Protein AF-0000000085182928 (afdb_homodimer)

Structure (mmCIF, N/CA/C/O backbone):
data_AF-0000000085182928-model_v1
#
loop_
_entity.id
_entity.type
_entity.pdbx_description
1 polymer 'Uncharacterized protein'
#
loop_
_atom_site.group_PDB
_atom_site.id
_atom_site.type_symbol
_atom_site.label_atom_id
_atom_site.label_alt_id
_atom_site.label_comp_id
_atom_site.label_asym_id
_atom_site.label_entity_id
_atom_site.label_seq_id
_atom_site.pdbx_PDB_ins_code
_atom_site.Cartn_x
_atom_site.Cartn_y
_atom_site.Cartn_z
_atom_site.occupancy
_atom_site.B_iso_or_equiv
_atom_site.auth_seq_id
_atom_site.auth_comp_id
_atom_site.auth_asym_id
_atom_site.auth_atom_id
_atom_site.pdbx_PDB_model_num
ATOM 1 N N . MET A 1 1 ? 0.84 -16.422 -4.102 1 95.25 1 MET A N 1
ATOM 2 C CA . MET A 1 1 ? 2.281 -16.484 -4.332 1 95.25 1 MET A CA 1
ATOM 3 C C . MET A 1 1 ? 2.893 -15.078 -4.32 1 95.25 1 MET A C 1
ATOM 5 O O . MET A 1 1 ? 2.277 -14.125 -4.801 1 95.25 1 MET A O 1
ATOM 9 N N . PHE A 1 2 ? 4.203 -15.117 -3.814 1 97.62 2 PHE A N 1
ATOM 10 C CA . PHE A 1 2 ? 4.906 -13.844 -3.885 1 97.62 2 PHE A CA 1
ATOM 11 C C . PHE A 1 2 ? 6.41 -14.062 -4.023 1 97.62 2 PHE A C 1
ATOM 13 O O . PHE A 1 2 ? 6.914 -15.148 -3.727 1 97.62 2 PHE A O 1
ATOM 20 N N . THR A 1 3 ? 7.082 -13.055 -4.496 1 98.12 3 THR A N 1
ATOM 21 C CA . THR A 1 3 ? 8.531 -13.055 -4.668 1 98.12 3 THR A CA 1
ATOM 22 C C . THR A 1 3 ? 9.156 -11.852 -3.973 1 98.12 3 THR A C 1
ATOM 24 O O . THR A 1 3 ? 8.539 -10.797 -3.873 1 98.12 3 THR A O 1
ATOM 27 N N . ILE A 1 4 ? 10.305 -12.055 -3.395 1 98.38 4 ILE A N 1
ATOM 28 C CA . ILE A 1 4 ? 11.133 -11 -2.83 1 98.38 4 ILE A CA 1
ATOM 29 C C . ILE A 1 4 ? 12.469 -10.945 -3.568 1 98.38 4 ILE A C 1
ATOM 31 O O . ILE A 1 4 ? 13.172 -11.953 -3.676 1 98.38 4 ILE A O 1
ATOM 35 N N . GLU A 1 5 ? 12.766 -9.844 -4.164 1 98.12 5 GLU A N 1
ATOM 36 C CA . GLU A 1 5 ? 14.047 -9.617 -4.828 1 98.12 5 GLU A CA 1
ATOM 37 C C . GLU A 1 5 ? 14.742 -8.375 -4.281 1 98.12 5 GLU A C 1
ATOM 39 O O . GLU A 1 5 ? 14.102 -7.359 -4.023 1 98.12 5 GLU A O 1
ATOM 44 N N . HIS A 1 6 ? 15.961 -8.5 -3.977 1 94.06 6 HIS A N 1
ATOM 45 C CA . HIS A 1 6 ? 16.781 -7.367 -3.555 1 94.06 6 HIS A CA 1
ATOM 46 C C . HIS A 1 6 ? 17.625 -6.84 -4.707 1 94.06 6 HIS A C 1
ATOM 48 O O . HIS A 1 6 ? 18.391 -7.586 -5.312 1 94.06 6 HIS A O 1
ATOM 54 N N . ASP A 1 7 ? 17.234 -5.691 -5.137 1 87.12 7 ASP A N 1
ATOM 55 C CA . ASP A 1 7 ? 18.094 -5 -6.098 1 87.12 7 ASP A CA 1
ATOM 56 C C . ASP A 1 7 ? 19.016 -4.016 -5.395 1 87.12 7 ASP A C 1
ATOM 58 O O . ASP A 1 7 ? 18.969 -3.859 -4.172 1 87.12 7 ASP A O 1
ATOM 62 N N . PHE A 1 8 ? 19.984 -3.457 -6.133 1 90.81 8 PHE A N 1
ATOM 63 C CA . PHE A 1 8 ? 21 -2.582 -5.562 1 90.81 8 PHE A CA 1
ATOM 64 C C . PHE A 1 8 ? 20.359 -1.412 -4.828 1 90.81 8 PHE A C 1
ATOM 66 O O . PHE A 1 8 ? 20.891 -0.945 -3.816 1 90.81 8 PHE A O 1
ATOM 73 N N . ASP A 1 9 ? 19.203 -1.084 -5.254 1 94 9 ASP A N 1
ATOM 74 C CA . ASP A 1 9 ? 18.688 0.124 -4.613 1 94 9 ASP A CA 1
ATOM 75 C C . ASP A 1 9 ? 17.266 -0.091 -4.09 1 94 9 ASP A C 1
ATOM 77 O O . ASP A 1 9 ? 16.641 0.838 -3.572 1 94 9 ASP A O 1
ATOM 81 N N . ALA A 1 10 ? 16.844 -1.28 -4.258 1 96.31 10 ALA A N 1
ATOM 82 C CA . ALA A 1 10 ? 15.461 -1.472 -3.82 1 96.31 10 ALA A CA 1
ATOM 83 C C . ALA A 1 10 ? 15.195 -2.936 -3.482 1 96.31 10 ALA A C 1
ATOM 85 O O . ALA A 1 10 ? 15.852 -3.832 -4.016 1 96.31 10 ALA A O 1
ATOM 86 N N . THR A 1 11 ? 14.312 -3.227 -2.506 1 96.88 11 THR A N 1
ATOM 87 C CA . THR A 1 11 ? 13.656 -4.516 -2.34 1 96.88 11 THR A CA 1
ATOM 88 C C . THR A 1 11 ? 12.336 -4.555 -3.115 1 96.88 11 THR A C 1
ATOM 90 O O . THR A 1 11 ? 11.531 -3.627 -3.029 1 96.88 11 THR A O 1
ATOM 93 N N . VAL A 1 12 ? 12.211 -5.523 -3.949 1 98.31 12 VAL A N 1
ATOM 94 C CA . VAL A 1 12 ? 11.023 -5.648 -4.781 1 98.31 12 VAL A CA 1
ATOM 95 C C . VAL A 1 12 ? 10.195 -6.848 -4.328 1 98.31 12 VAL A C 1
ATOM 97 O O . VAL A 1 12 ? 10.703 -7.969 -4.25 1 98.31 12 VAL A O 1
ATOM 100 N N . ILE A 1 13 ? 8.977 -6.625 -3.969 1 98.5 13 ILE A N 1
ATOM 101 C CA . ILE A 1 13 ? 8.016 -7.668 -3.615 1 98.5 13 ILE A CA 1
ATOM 102 C C . ILE A 1 13 ? 6.914 -7.738 -4.668 1 98.5 13 ILE A C 1
ATOM 104 O O . ILE A 1 13 ? 6.309 -6.719 -5.012 1 98.5 13 ILE A O 1
ATOM 108 N N . THR A 1 14 ? 6.66 -8.883 -5.258 1 98.56 14 THR A N 1
ATOM 109 C CA . THR A 1 14 ? 5.551 -9.109 -6.18 1 98.56 14 THR A CA 1
ATOM 110 C C . THR A 1 14 ? 4.539 -10.078 -5.578 1 98.56 14 THR A C 1
ATOM 112 O O . THR A 1 14 ? 4.895 -11.188 -5.172 1 98.56 14 THR A O 1
ATOM 115 N N . LEU A 1 15 ? 3.338 -9.57 -5.43 1 97.94 15 LEU A N 1
ATOM 116 C CA . LEU A 1 15 ? 2.232 -10.367 -4.906 1 97.94 15 LEU A CA 1
ATOM 117 C C . LEU A 1 15 ? 1.327 -10.852 -6.039 1 97.94 15 LEU A C 1
ATOM 119 O O . LEU A 1 15 ? 0.788 -10.039 -6.793 1 97.94 15 LEU A O 1
ATOM 123 N N . VAL A 1 16 ? 1.13 -12.141 -6.18 1 96.38 16 VAL A N 1
ATOM 124 C CA . VAL A 1 16 ? 0.262 -12.742 -7.188 1 96.38 16 VAL A CA 1
ATOM 125 C C . VAL A 1 16 ? -0.999 -13.289 -6.527 1 96.38 16 VAL A C 1
ATOM 127 O O . VAL A 1 16 ? -0.918 -14.117 -5.617 1 96.38 16 VAL A O 1
ATOM 130 N N . ASP A 1 17 ? -2.137 -12.812 -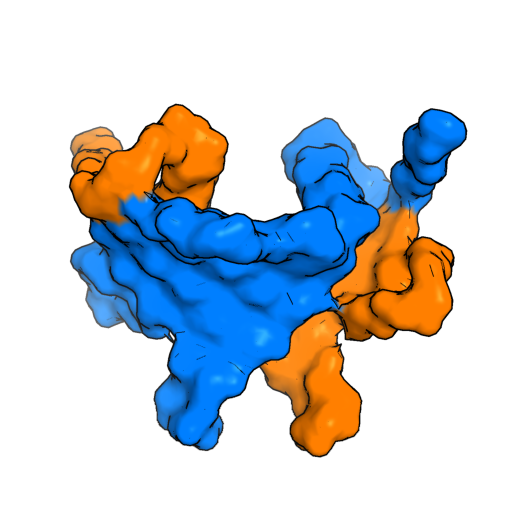6.941 1 94.12 17 ASP A N 1
ATOM 131 C CA . ASP A 1 17 ? -3.398 -13.312 -6.402 1 94.12 17 ASP A CA 1
ATOM 132 C C . ASP A 1 17 ? -3.766 -14.656 -7.02 1 94.12 17 ASP A C 1
ATOM 134 O O . ASP A 1 17 ? -3.957 -14.758 -8.234 1 94.12 17 ASP A O 1
ATOM 138 N N . GLU A 1 18 ? -3.695 -15.734 -6.34 1 85.31 18 GLU A N 1
ATOM 139 C CA . GLU A 1 18 ? -4.008 -17.062 -6.855 1 85.31 18 GLU A CA 1
ATOM 140 C C . GLU A 1 18 ? -5.32 -17.578 -6.281 1 85.31 18 GLU A C 1
ATOM 142 O O . GLU A 1 18 ? -5.707 -18.719 -6.543 1 85.31 18 GLU A O 1
ATOM 147 N N . GLY A 1 19 ? -5.91 -16.922 -5.477 1 69.44 19 GLY A N 1
ATOM 148 C CA . GLY A 1 19 ? -7.051 -17.469 -4.75 1 69.44 19 GLY A CA 1
ATOM 149 C C . GLY A 1 19 ? -8.328 -17.469 -5.566 1 69.44 19 GLY A C 1
ATOM 150 O O . GLY A 1 19 ? -8.344 -17.938 -6.711 1 69.44 19 GLY A O 1
ATOM 151 N N . SER A 1 20 ? -9.406 -16.812 -5.078 1 64 20 SER A N 1
ATOM 152 C CA . SER A 1 20 ? -10.828 -16.969 -5.332 1 64 20 SER A CA 1
ATOM 153 C C . SER A 1 20 ? -11.188 -16.562 -6.758 1 64 20 SER A C 1
ATOM 155 O O . SER A 1 20 ? -10.305 -16.25 -7.559 1 64 20 SER A O 1
ATOM 157 N N . THR A 1 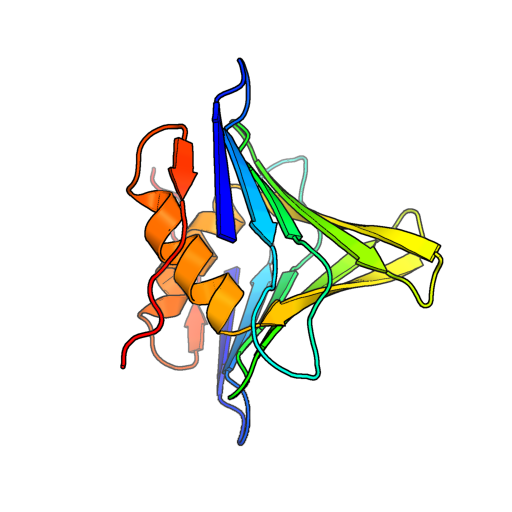21 ? -12.43 -16.703 -7.02 1 69.69 21 THR A N 1
ATOM 158 C CA . THR A 1 21 ? -13.07 -16.422 -8.297 1 69.69 21 THR A CA 1
ATOM 159 C C . THR A 1 21 ? -12.82 -14.992 -8.742 1 69.69 21 THR A C 1
ATOM 161 O O . THR A 1 21 ? -12.695 -14.719 -9.938 1 69.69 21 THR A O 1
ATOM 164 N N . HIS A 1 22 ? -12.68 -14.078 -7.797 1 81.94 22 HIS A N 1
ATOM 165 C CA . HIS A 1 22 ? -12.477 -12.672 -8.133 1 81.94 22 HIS A CA 1
ATOM 166 C C . HIS A 1 22 ? -11.055 -12.227 -7.801 1 81.94 22 HIS A C 1
ATOM 168 O O . HIS A 1 22 ? -10.852 -11.414 -6.891 1 81.94 22 HIS A O 1
ATOM 174 N N . LEU A 1 23 ? -10.203 -12.742 -8.711 1 88.19 23 LEU A N 1
ATOM 175 C CA . LEU A 1 23 ? -8.781 -12.477 -8.484 1 88.19 23 LEU A CA 1
ATOM 176 C C . LEU A 1 23 ? -8.461 -11.016 -8.758 1 88.19 23 LEU A C 1
ATOM 178 O O . LEU A 1 23 ? -8.977 -10.422 -9.711 1 88.19 23 LEU A O 1
ATOM 182 N N . GLU A 1 24 ? -7.695 -10.375 -7.836 1 91.44 24 GLU A N 1
ATOM 183 C CA . GLU A 1 24 ? -7.148 -9.047 -8.07 1 91.44 24 GLU A CA 1
ATOM 184 C C . GLU A 1 24 ? -5.879 -9.109 -8.914 1 91.44 24 GLU A C 1
ATOM 186 O O . GLU A 1 24 ? -5.191 -10.133 -8.93 1 91.44 24 GLU A O 1
ATOM 191 N N . GLU A 1 25 ? -5.598 -8.031 -9.672 1 95.94 25 GLU A N 1
ATOM 192 C CA . GLU A 1 25 ? -4.344 -7.949 -10.422 1 95.94 25 GLU A CA 1
ATOM 193 C C . GLU A 1 25 ? -3.139 -8 -9.492 1 95.94 25 GLU A C 1
ATOM 195 O O . GLU A 1 25 ? -3.244 -7.652 -8.312 1 95.94 25 GLU A O 1
ATOM 200 N N . ASP A 1 26 ? -1.985 -8.508 -10.055 1 97.31 26 ASP A N 1
ATOM 201 C CA . ASP A 1 26 ? -0.752 -8.578 -9.281 1 97.31 26 ASP A CA 1
ATOM 202 C C . ASP A 1 26 ? -0.329 -7.195 -8.797 1 97.31 26 ASP A C 1
ATOM 204 O O . ASP A 1 26 ? -0.57 -6.195 -9.477 1 97.31 26 ASP A O 1
ATOM 208 N N . VAL A 1 27 ? 0.256 -7.227 -7.629 1 98.5 27 VAL A N 1
ATOM 209 C CA . VAL A 1 27 ? 0.749 -5.98 -7.047 1 98.5 27 VAL A CA 1
ATOM 210 C C . VAL A 1 27 ? 2.264 -6.059 -6.871 1 98.5 27 VAL A C 1
ATOM 212 O O . VAL A 1 27 ? 2.791 -7.062 -6.387 1 98.5 27 VAL A O 1
ATOM 215 N N . THR A 1 28 ? 2.994 -5.051 -7.32 1 98.69 28 THR A N 1
ATOM 216 C CA . THR A 1 28 ? 4.434 -4.934 -7.098 1 98.69 28 THR A CA 1
ATOM 217 C C . THR A 1 28 ? 4.742 -3.773 -6.156 1 98.69 28 THR A C 1
ATOM 219 O O . THR A 1 28 ? 4.262 -2.656 -6.363 1 98.69 28 THR A O 1
ATOM 222 N N . ILE A 1 29 ? 5.453 -4.066 -5.145 1 98.69 29 ILE A N 1
ATOM 223 C CA . ILE A 1 29 ? 5.871 -3.082 -4.152 1 98.69 29 ILE A CA 1
ATOM 224 C C . ILE A 1 29 ? 7.387 -2.928 -4.184 1 98.69 29 ILE A C 1
ATOM 226 O O . ILE A 1 29 ? 8.117 -3.92 -4.141 1 98.69 29 ILE A O 1
ATOM 230 N N . GLN A 1 30 ? 7.895 -1.75 -4.316 1 98.19 30 GLN A N 1
ATOM 231 C CA . GLN A 1 30 ? 9.328 -1.476 -4.285 1 98.19 30 GLN A CA 1
ATOM 232 C C . GLN A 1 30 ? 9.688 -0.57 -3.113 1 98.19 30 GLN A C 1
ATOM 234 O O . GLN A 1 30 ? 9.141 0.525 -2.975 1 98.19 30 GLN A O 1
ATOM 239 N N . GLY A 1 31 ? 10.5 -1.041 -2.289 1 97.75 31 GLY A N 1
ATOM 240 C CA . GLY A 1 31 ? 11.039 -0.249 -1.195 1 97.75 31 GLY A CA 1
ATOM 241 C C . GLY A 1 31 ? 12.391 0.358 -1.51 1 97.75 31 GLY A C 1
ATOM 242 O O . GLY A 1 31 ? 13.391 -0.355 -1.594 1 97.75 31 GLY A O 1
ATOM 243 N N . PHE A 1 32 ? 12.414 1.642 -1.728 1 96.19 32 PHE A N 1
ATOM 244 C CA . PHE A 1 32 ? 13.656 2.379 -1.939 1 96.19 32 PHE A CA 1
ATOM 245 C C . PHE A 1 32 ? 14.141 3.004 -0.639 1 96.19 32 PHE A C 1
ATOM 247 O O . PHE A 1 32 ? 13.57 2.762 0.426 1 96.19 32 PHE A O 1
ATOM 254 N N . ALA A 1 33 ? 15.258 3.695 -0.746 1 93.88 33 ALA A N 1
ATOM 255 C CA . ALA A 1 33 ? 15.828 4.344 0.433 1 93.88 33 ALA A CA 1
ATOM 256 C C . ALA A 1 33 ? 14.883 5.41 0.982 1 93.88 33 ALA A C 1
ATOM 258 O O . ALA A 1 33 ? 14.766 5.574 2.199 1 93.88 33 ALA A O 1
ATOM 259 N N . GLU A 1 34 ? 14.141 6.102 0.039 1 92.38 34 GLU A N 1
ATOM 260 C CA . GLU A 1 34 ? 13.422 7.289 0.489 1 92.38 34 GLU A CA 1
ATOM 261 C C . GLU A 1 34 ? 11.914 7.129 0.305 1 92.38 34 GLU A C 1
ATOM 263 O O . GLU A 1 34 ? 11.133 7.969 0.762 1 92.38 34 GLU A O 1
ATOM 268 N N . CYS A 1 35 ? 11.539 6.105 -0.41 1 96 35 CYS A N 1
ATOM 269 C CA . CYS A 1 35 ? 10.109 5.957 -0.635 1 96 35 CYS A CA 1
ATOM 270 C C . CYS A 1 35 ? 9.75 4.504 -0.923 1 96 35 CYS A C 1
ATOM 272 O O . CYS A 1 35 ? 10.633 3.66 -1.083 1 96 35 CYS A O 1
ATOM 274 N N . VAL A 1 36 ? 8.484 4.266 -0.868 1 97.38 36 VAL A N 1
ATOM 275 C CA . VAL A 1 36 ? 7.883 3.014 -1.315 1 97.38 36 VAL A CA 1
ATOM 276 C C . VAL A 1 36 ? 6.941 3.283 -2.486 1 97.38 36 VAL A C 1
ATOM 278 O O . VAL A 1 36 ? 6.18 4.254 -2.471 1 97.38 36 VAL A O 1
ATOM 281 N N . THR A 1 37 ? 7 2.467 -3.512 1 98.56 37 THR A N 1
ATOM 282 C CA . THR A 1 37 ? 6.055 2.537 -4.625 1 98.56 37 THR A CA 1
ATOM 283 C C . THR A 1 37 ? 5.215 1.268 -4.699 1 98.56 37 THR A C 1
ATOM 285 O O . THR A 1 37 ? 5.699 0.174 -4.406 1 98.56 37 THR A O 1
ATOM 288 N N . ILE A 1 38 ? 3.967 1.401 -5 1 98.75 38 ILE A N 1
ATOM 289 C CA . ILE A 1 38 ? 3.027 0.307 -5.215 1 98.75 38 ILE A CA 1
ATOM 290 C C . ILE A 1 38 ? 2.412 0.421 -6.609 1 98.75 38 ILE A C 1
ATOM 292 O O . ILE A 1 38 ? 1.89 1.475 -6.98 1 98.75 38 ILE A O 1
ATOM 296 N N . GLU A 1 39 ? 2.512 -0.661 -7.375 1 98.81 39 GLU A N 1
ATOM 297 C CA . GLU A 1 39 ? 2.037 -0.645 -8.758 1 98.81 39 GLU A CA 1
ATOM 298 C C . GLU A 1 39 ? 1.078 -1.803 -9.023 1 98.81 39 GLU A C 1
ATOM 300 O O . GLU A 1 39 ? 1.269 -2.904 -8.508 1 98.81 39 GLU A O 1
ATOM 305 N N . GLN A 1 40 ? 0.083 -1.484 -9.719 1 98.75 40 GLN A N 1
ATOM 306 C CA . GLN A 1 40 ? -0.912 -2.467 -10.133 1 98.75 40 GLN A CA 1
ATOM 307 C C . GLN A 1 40 ? -1.52 -2.098 -11.484 1 98.75 40 GLN A C 1
ATOM 309 O O . GLN A 1 40 ? -1.853 -0.936 -11.727 1 98.75 40 GLN A O 1
ATOM 314 N N . TYR A 1 41 ? -1.588 -3.086 -12.375 1 98.5 41 TYR A N 1
ATOM 315 C CA . TYR A 1 41 ? -2.238 -2.879 -13.664 1 98.5 41 TYR A CA 1
ATOM 316 C C . TYR A 1 41 ? -3.736 -2.658 -13.492 1 98.5 41 TYR A C 1
ATOM 318 O O . TYR A 1 41 ? -4.387 -3.361 -12.719 1 98.5 41 TYR A O 1
ATOM 326 N N . ASP A 1 42 ? -4.242 -1.577 -14.148 1 97 42 ASP A N 1
ATOM 327 C CA . ASP A 1 42 ? -5.676 -1.312 -14.219 1 97 42 ASP A CA 1
ATOM 328 C C . ASP A 1 42 ? -6.246 -1.705 -15.578 1 97 42 ASP A C 1
ATOM 330 O O . ASP A 1 42 ? -6.043 -1 -16.562 1 97 42 ASP A O 1
ATOM 334 N N . PRO A 1 43 ? -6.996 -2.789 -15.555 1 94.25 43 PRO A N 1
ATOM 335 C CA . PRO A 1 43 ? -7.492 -3.25 -16.859 1 94.25 43 PRO A CA 1
ATOM 336 C C . PRO A 1 43 ? -8.531 -2.309 -17.453 1 94.25 43 PRO A C 1
ATOM 338 O O . PRO A 1 43 ? -8.742 -2.318 -18.672 1 94.25 43 PRO A O 1
ATOM 341 N N . ARG A 1 44 ? -9.242 -1.562 -16.656 1 93.06 44 ARG A N 1
ATOM 342 C CA . ARG A 1 44 ? -10.242 -0.626 -17.156 1 93.06 44 ARG A CA 1
ATOM 343 C C . ARG A 1 44 ? -9.586 0.56 -17.844 1 93.06 44 ARG A C 1
ATOM 345 O O . ARG A 1 44 ? -10.117 1.087 -18.828 1 93.06 44 ARG A O 1
ATOM 352 N N . LYS A 1 45 ? -8.43 0.951 -17.375 1 92.38 45 LYS A N 1
ATOM 353 C CA . LYS A 1 45 ? -7.711 2.088 -17.938 1 92.38 45 LYS A CA 1
ATOM 354 C C . LYS A 1 45 ? -6.566 1.62 -18.828 1 92.38 45 LYS A C 1
ATOM 356 O O . LYS A 1 45 ? -5.949 2.428 -19.531 1 92.38 45 LYS A O 1
ATOM 361 N N . ASP A 1 46 ? -6.289 0.36 -18.859 1 95.69 46 ASP A N 1
ATOM 362 C CA . ASP A 1 46 ? -5.188 -0.267 -19.594 1 95.69 46 ASP A CA 1
ATOM 363 C C . ASP A 1 46 ? -3.861 0.422 -19.281 1 95.69 46 ASP A C 1
ATOM 365 O O . ASP A 1 46 ? -3.121 0.798 -20.188 1 95.69 46 ASP A O 1
ATOM 369 N N . GLU A 1 47 ? -3.6 0.737 -18.016 1 96.5 47 GLU A N 1
ATOM 370 C CA . GLU A 1 47 ? -2.381 1.378 -17.531 1 96.5 47 GLU A CA 1
ATOM 371 C C . GLU A 1 47 ? -2.008 0.876 -16.141 1 96.5 47 GLU A C 1
ATOM 373 O O . GLU A 1 47 ? -2.824 0.254 -15.461 1 96.5 47 GLU A O 1
ATOM 378 N N . VAL A 1 48 ? -0.735 1.146 -15.852 1 97.69 48 VAL A N 1
ATOM 379 C CA . VAL A 1 48 ? -0.276 0.818 -14.508 1 97.69 48 VAL A CA 1
ATOM 380 C C . VAL A 1 48 ? -0.559 1.987 -13.57 1 97.69 48 VAL A C 1
ATOM 382 O O . VAL A 1 48 ? -0.19 3.127 -13.859 1 97.69 48 VAL A O 1
ATOM 385 N N . CYS A 1 49 ? -1.316 1.681 -12.516 1 97.81 49 CYS A N 1
ATOM 386 C CA . CYS A 1 49 ? -1.494 2.646 -11.438 1 97.81 49 CYS A CA 1
ATOM 387 C C . CYS A 1 49 ? -0.316 2.607 -10.477 1 97.81 49 CYS A C 1
ATOM 389 O O . CYS A 1 49 ? 0.116 1.53 -10.055 1 97.81 49 CYS A O 1
ATOM 391 N N . LYS A 1 50 ? 0.206 3.771 -10.211 1 98.31 50 LYS A N 1
ATOM 392 C CA . LYS A 1 50 ? 1.344 3.859 -9.297 1 98.31 50 LYS A CA 1
ATOM 393 C C . LYS A 1 50 ? 1.038 4.781 -8.125 1 98.31 50 LYS A C 1
ATOM 395 O O . LYS A 1 50 ? 0.546 5.898 -8.312 1 98.31 50 LYS A O 1
ATOM 400 N N . ILE A 1 51 ? 1.269 4.258 -6.938 1 98.44 51 ILE A N 1
ATOM 401 C CA . ILE A 1 51 ? 1.19 5.031 -5.703 1 98.44 51 ILE A CA 1
ATOM 402 C C . ILE A 1 51 ? 2.58 5.164 -5.086 1 98.44 51 ILE A C 1
ATOM 404 O O . ILE A 1 51 ? 3.359 4.207 -5.09 1 98.44 51 ILE A O 1
ATOM 408 N N . VAL A 1 52 ? 2.9 6.348 -4.613 1 98.06 52 VAL A N 1
ATOM 409 C CA . VAL A 1 52 ? 4.188 6.605 -3.975 1 98.06 52 VAL A CA 1
ATOM 410 C C . VAL A 1 52 ? 3.961 7.109 -2.551 1 98.06 52 VAL A C 1
ATOM 412 O O . VAL A 1 52 ? 3.199 8.055 -2.332 1 98.06 52 VAL A O 1
ATOM 415 N N . MET A 1 53 ? 4.625 6.469 -1.611 1 97.12 53 MET A N 1
ATOM 416 C CA . MET A 1 53 ? 4.582 6.906 -0.219 1 97.12 53 MET A CA 1
ATOM 417 C C . MET A 1 53 ? 5.973 7.301 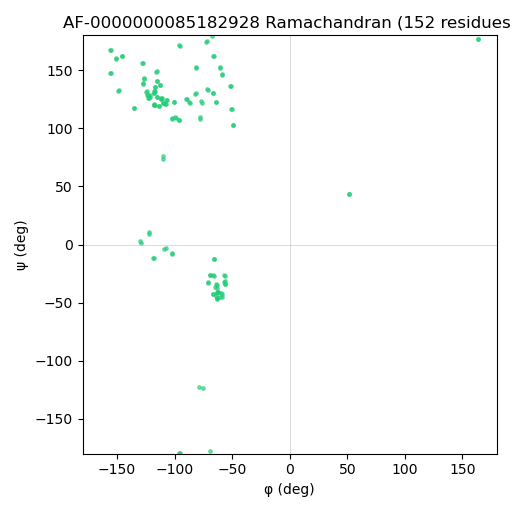0.269 1 97.12 53 MET A C 1
ATOM 419 O O . MET A 1 53 ? 6.941 6.562 0.059 1 97.12 53 MET A O 1
ATOM 423 N N . SER A 1 54 ? 6.082 8.43 0.901 1 95.62 54 SER A N 1
ATOM 424 C CA . SER A 1 54 ? 7.328 8.766 1.581 1 95.62 54 SER A CA 1
ATOM 425 C C . SER A 1 54 ? 7.578 7.844 2.768 1 95.62 54 SER A C 1
ATOM 427 O O . SER A 1 54 ? 6.664 7.168 3.242 1 95.62 54 SER A O 1
ATOM 429 N N . MET A 1 55 ? 8.844 7.797 3.242 1 93.44 55 MET A N 1
ATOM 430 C CA . MET A 1 55 ? 9.156 6.957 4.391 1 93.44 55 MET A CA 1
ATOM 431 C C . MET A 1 55 ? 8.461 7.465 5.648 1 93.44 55 MET A C 1
ATOM 433 O O . MET A 1 55 ? 8.18 6.691 6.562 1 93.44 55 MET A O 1
ATOM 437 N N . ALA A 1 56 ? 8.188 8.797 5.676 1 93.19 56 ALA A N 1
ATOM 438 C CA . ALA A 1 56 ? 7.383 9.336 6.773 1 93.19 56 ALA A CA 1
ATOM 439 C C . ALA A 1 56 ? 5.973 8.75 6.758 1 93.19 56 ALA A C 1
ATOM 441 O O . ALA A 1 56 ? 5.457 8.328 7.797 1 93.19 56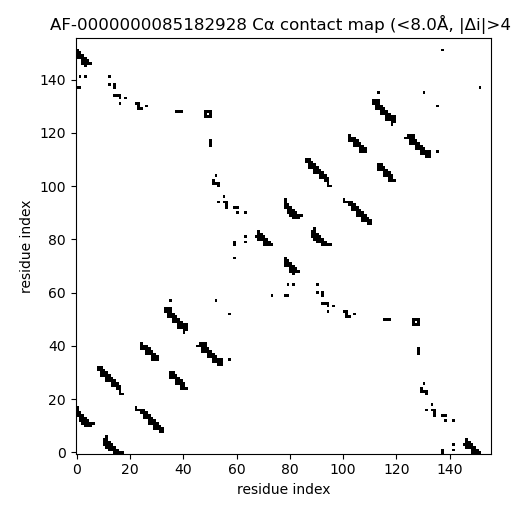 ALA A O 1
ATOM 442 N N . GLN A 1 57 ? 5.391 8.727 5.551 1 95.62 57 GLN A N 1
ATOM 443 C CA . GLN A 1 57 ? 4.059 8.148 5.402 1 95.62 57 GLN A CA 1
ATOM 444 C C . GLN A 1 57 ? 4.062 6.66 5.742 1 95.62 57 GLN A C 1
ATOM 446 O O . GLN A 1 57 ? 3.121 6.156 6.359 1 95.62 57 GLN A O 1
ATOM 451 N N . VAL A 1 58 ? 5.055 5.965 5.402 1 95.62 58 VAL A N 1
ATOM 452 C CA . VAL A 1 58 ? 5.176 4.543 5.707 1 95.62 58 VAL A CA 1
ATOM 453 C C . VAL A 1 58 ? 5.215 4.34 7.223 1 95.62 58 VAL A C 1
ATOM 455 O O . VAL A 1 58 ? 4.539 3.455 7.754 1 95.62 58 VAL A O 1
ATOM 458 N N . ARG A 1 59 ? 6 5.113 7.906 1 94.62 59 ARG A N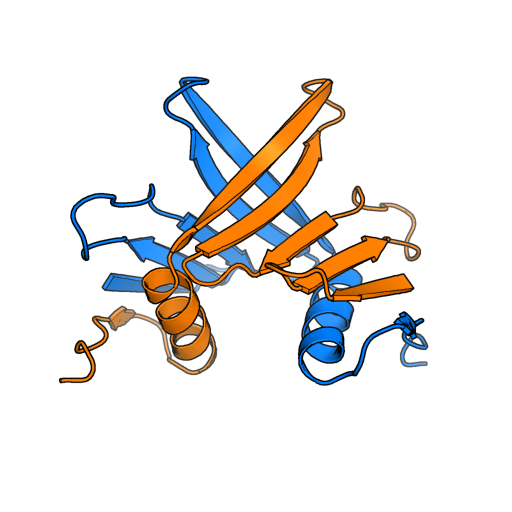 1
ATOM 459 C CA . ARG A 1 59 ? 6.086 5.023 9.359 1 94.62 59 ARG A CA 1
ATOM 460 C C . ARG A 1 59 ? 4.746 5.344 10.008 1 94.62 59 ARG A C 1
ATOM 462 O O . ARG A 1 59 ? 4.348 4.691 10.977 1 94.62 59 ARG A O 1
ATOM 469 N N . GLU A 1 60 ? 4.086 6.328 9.484 1 96.19 60 GLU A N 1
ATOM 470 C CA . GLU A 1 60 ? 2.768 6.695 10 1 96.19 60 GLU A CA 1
ATOM 471 C C . GLU A 1 60 ? 1.763 5.562 9.805 1 96.19 60 GLU A C 1
ATOM 473 O O . GLU A 1 60 ? 0.933 5.305 10.68 1 96.19 60 GLU A O 1
ATOM 478 N N . LEU A 1 61 ? 1.827 4.949 8.648 1 97.31 61 LEU A N 1
ATOM 479 C CA . LEU A 1 61 ? 0.965 3.799 8.398 1 97.31 61 LEU A CA 1
ATOM 480 C C . LEU A 1 61 ? 1.223 2.693 9.414 1 97.31 61 LEU A C 1
ATOM 482 O O . LEU A 1 61 ? 0.281 2.107 9.953 1 97.31 61 LEU A O 1
ATOM 486 N N . ALA A 1 62 ? 2.445 2.41 9.664 1 95.88 62 ALA A N 1
ATOM 487 C CA . ALA A 1 62 ? 2.805 1.379 10.633 1 95.88 62 ALA A CA 1
ATOM 488 C C . ALA A 1 62 ? 2.238 1.702 12.008 1 95.88 62 ALA A C 1
ATOM 490 O O . ALA A 1 62 ? 1.72 0.819 12.695 1 95.88 62 ALA A O 1
ATOM 491 N N . ALA A 1 63 ? 2.303 2.906 12.43 1 96.06 63 ALA A N 1
ATOM 492 C CA . ALA A 1 63 ? 1.769 3.328 13.719 1 96.06 63 ALA A CA 1
ATOM 493 C C . ALA A 1 63 ? 0.247 3.217 13.75 1 96.06 63 ALA A C 1
ATOM 495 O O . ALA A 1 63 ? -0.333 2.805 14.758 1 96.06 63 ALA A O 1
ATOM 496 N N . ALA A 1 64 ? -0.358 3.619 12.68 1 96.88 64 ALA A N 1
ATOM 497 C CA . ALA A 1 64 ? -1.813 3.674 12.57 1 96.88 64 ALA A CA 1
ATOM 498 C C . ALA A 1 64 ? -2.436 2.311 12.852 1 96.88 64 ALA A C 1
ATOM 500 O O . ALA A 1 64 ? -3.543 2.223 13.391 1 96.88 64 ALA A O 1
ATOM 501 N N . LEU A 1 65 ? -1.741 1.267 12.477 1 94.38 65 LEU A N 1
ATOM 502 C CA . LEU A 1 65 ? -2.277 -0.088 12.562 1 94.38 65 LEU A CA 1
ATOM 503 C C . LEU A 1 65 ? -2.488 -0.499 14.016 1 94.38 65 LEU A C 1
ATOM 505 O O . LEU A 1 65 ? -3.213 -1.456 14.297 1 94.38 65 LEU A O 1
ATOM 509 N N . ASN A 1 66 ? -1.98 0.21 14.945 1 93.88 66 ASN A N 1
ATOM 510 C CA . ASN A 1 66 ? -2.047 -0.172 16.359 1 93.88 66 ASN A CA 1
ATOM 511 C C . ASN A 1 66 ? -2.729 0.902 17.203 1 93.88 66 ASN A C 1
ATOM 513 O O . ASN A 1 66 ? -2.66 0.869 18.422 1 93.88 66 ASN A O 1
ATOM 517 N N . LEU A 1 67 ? -3.283 1.832 16.641 1 97 67 LEU A N 1
ATOM 518 C CA . LEU A 1 67 ? -3.885 2.957 17.359 1 97 67 LEU A CA 1
ATOM 519 C C . LEU A 1 67 ? -5.395 2.982 17.156 1 97 67 LEU A C 1
ATOM 521 O O . LEU A 1 67 ? -5.902 2.459 16.156 1 97 67 LEU A O 1
ATOM 525 N N . PRO A 1 68 ? -6.219 3.479 18.156 1 96.69 68 PRO A N 1
ATOM 526 C CA . PRO A 1 68 ? -7.656 3.666 17.953 1 96.69 68 PRO A CA 1
ATOM 527 C C . PRO A 1 68 ? -7.973 4.848 17.031 1 96.69 68 PRO A C 1
ATOM 529 O O . PRO A 1 68 ? -7.059 5.543 16.578 1 96.69 68 PRO A O 1
ATOM 532 N N . GLU A 1 69 ? -9.336 5.031 16.703 1 97.38 69 GLU A N 1
ATOM 533 C CA . GLU A 1 69 ? -9.789 6.156 15.883 1 97.38 69 GLU A CA 1
ATOM 534 C C . GLU A 1 69 ? -9.266 7.48 16.438 1 97.38 69 GLU A C 1
ATOM 536 O O . GLU A 1 69 ? -9.25 7.691 17.656 1 97.38 69 GLU A O 1
ATOM 541 N N . GLY A 1 70 ? -8.766 8.391 15.523 1 97.81 70 GLY A N 1
ATOM 542 C CA . GLY A 1 70 ? -8.258 9.68 15.953 1 97.81 70 GLY A CA 1
ATOM 543 C C . GLY A 1 70 ? -7.402 10.367 14.898 1 97.81 70 GLY A C 1
ATOM 544 O O . GLY A 1 70 ? -7.367 9.938 13.75 1 97.81 70 GLY A O 1
ATOM 545 N N . VAL A 1 71 ? -6.988 11.547 15.219 1 97.69 71 VAL A N 1
ATOM 546 C CA . VAL A 1 71 ? -6.043 12.336 14.445 1 97.69 71 VAL A CA 1
ATOM 547 C C . VAL A 1 71 ? -4.691 12.367 15.148 1 97.69 71 VAL A C 1
ATOM 549 O O . VAL A 1 71 ? -4.613 12.695 16.344 1 97.69 71 VAL A O 1
ATOM 552 N N . TYR A 1 72 ? -3.672 11.953 14.414 1 97.12 72 TYR A N 1
ATOM 553 C CA . TYR A 1 72 ? -2.357 11.766 15.016 1 97.12 72 TYR A CA 1
ATOM 554 C C . TYR A 1 72 ? -1.286 12.508 14.234 1 97.12 72 TYR A C 1
ATOM 556 O O . TYR A 1 72 ? -1.478 12.82 13.055 1 97.12 72 TYR A O 1
ATOM 564 N N . ARG A 1 73 ? -0.164 12.844 14.906 1 92.75 73 ARG A N 1
ATOM 565 C CA . ARG A 1 73 ? 1.062 13.367 14.312 1 92.75 73 ARG A CA 1
ATOM 566 C C . ARG A 1 73 ? 2.291 12.688 14.898 1 92.75 73 ARG A C 1
ATOM 568 O O . ARG A 1 73 ? 2.496 12.711 16.125 1 92.75 73 ARG A O 1
ATOM 575 N N . LEU A 1 74 ? 2.986 12.031 14.031 1 84.5 74 LEU A N 1
ATOM 576 C CA . LEU A 1 74 ? 4.211 11.43 14.547 1 84.5 74 LEU A CA 1
ATOM 577 C C . LEU A 1 74 ? 5.305 12.477 14.703 1 84.5 74 LEU A C 1
ATOM 579 O O . LEU A 1 74 ? 5.453 13.359 13.859 1 84.5 74 LEU A O 1
ATOM 583 N N . LYS A 1 75 ? 5.824 12.594 15.922 1 73.62 75 LYS A N 1
ATOM 584 C CA . LYS A 1 75 ? 6.953 13.492 16.156 1 73.62 75 LYS A CA 1
ATOM 585 C C . LYS A 1 75 ? 8.188 13.031 15.383 1 73.62 75 LYS A C 1
ATOM 587 O O . LYS A 1 75 ? 8.492 11.836 15.336 1 73.62 75 LYS A O 1
ATOM 592 N N . PRO A 1 76 ? 8.648 13.914 14.578 1 63.41 76 PRO A N 1
ATOM 593 C CA . PRO A 1 76 ? 9.891 13.539 13.906 1 63.41 76 PRO A CA 1
ATOM 594 C C . PRO A 1 76 ? 10.961 13.039 14.875 1 63.41 76 PRO A C 1
ATOM 596 O O . PRO A 1 76 ? 11.016 13.492 16.016 1 63.41 76 PRO A O 1
ATOM 599 N N . LYS A 1 77 ? 11.344 11.758 14.711 1 56.66 77 LYS A N 1
ATOM 600 C CA . LYS A 1 77 ? 12.477 11.422 15.562 1 56.66 77 LYS A CA 1
ATOM 601 C C . LYS A 1 77 ? 13.586 12.461 15.445 1 56.66 77 LYS A C 1
ATOM 603 O O . LYS A 1 77 ? 13.945 12.875 14.344 1 56.66 77 LYS A O 1
ATOM 608 N N . GLY A 1 78 ? 13.711 13.367 16.469 1 46.94 78 GLY A N 1
ATOM 609 C CA . GLY A 1 78 ? 14.93 14.156 16.562 1 46.94 78 GLY A CA 1
ATOM 610 C C . GLY A 1 78 ? 16.172 13.375 16.188 1 46.94 78 GLY A C 1
ATOM 611 O O . GLY A 1 78 ? 16.172 12.148 16.219 1 46.94 78 GLY A O 1
ATOM 612 N N . MET B 1 1 ? 1.196 13.734 9.352 1 95.38 1 MET B N 1
ATOM 613 C CA . MET B 1 1 ? -0.104 13.617 10 1 95.38 1 MET B CA 1
ATOM 614 C C . MET B 1 1 ? -0.934 12.508 9.359 1 95.38 1 MET B C 1
ATOM 616 O O . MET B 1 1 ? -0.886 12.32 8.141 1 95.38 1 MET B O 1
ATOM 620 N N . PHE B 1 2 ? -1.761 11.898 10.312 1 97.5 2 PHE B N 1
ATOM 621 C CA . PHE B 1 2 ? -2.678 10.906 9.758 1 97.5 2 PHE B CA 1
ATOM 622 C C . PHE B 1 2 ? -3.945 10.812 10.602 1 97.5 2 PHE B C 1
ATOM 624 O O . PHE B 1 2 ? -3.965 11.242 11.758 1 97.5 2 PHE B O 1
ATOM 631 N N . THR B 1 3 ? -4.973 10.281 10 1 98.19 3 THR B N 1
ATOM 632 C CA . THR B 1 3 ? -6.266 10.07 10.641 1 98.19 3 THR B CA 1
ATOM 633 C C . THR B 1 3 ? -6.711 8.625 10.492 1 98.19 3 THR B C 1
ATOM 635 O O . THR B 1 3 ? -6.387 7.965 9.508 1 98.19 3 THR B O 1
ATOM 638 N N . ILE B 1 4 ? -7.344 8.109 11.531 1 98.38 4 ILE B N 1
ATOM 639 C CA . ILE B 1 4 ? -7.992 6.805 11.516 1 98.38 4 ILE B CA 1
ATOM 640 C C . ILE B 1 4 ? -9.492 6.969 11.766 1 98.38 4 ILE B C 1
ATOM 642 O O . ILE B 1 4 ? -9.898 7.578 12.758 1 98.38 4 ILE B O 1
ATOM 646 N N . GLU B 1 5 ? -10.281 6.543 10.844 1 98.12 5 GLU B N 1
ATOM 647 C CA . GLU B 1 5 ? -11.734 6.555 10.984 1 98.12 5 GLU B CA 1
ATOM 648 C C . GLU B 1 5 ? -12.32 5.164 10.766 1 98.12 5 GLU B C 1
ATOM 650 O O . GLU B 1 5 ? -11.898 4.438 9.867 1 98.12 5 GLU B O 1
ATOM 655 N N . HIS B 1 6 ? -13.148 4.773 11.648 1 94.19 6 HIS B N 1
ATOM 656 C CA . HIS B 1 6 ? -13.867 3.512 11.508 1 94.19 6 HIS B CA 1
ATOM 657 C C . HIS B 1 6 ? -15.281 3.736 10.984 1 94.19 6 HIS B C 1
ATOM 659 O O . HIS B 1 6 ? -16.047 4.496 11.578 1 94.19 6 HIS B O 1
ATOM 665 N N . ASP B 1 7 ? -15.438 3.316 9.781 1 87.19 7 ASP B N 1
ATOM 666 C CA . ASP B 1 7 ? -16.797 3.287 9.258 1 87.19 7 ASP B CA 1
ATOM 667 C C . ASP B 1 7 ? -17.422 1.902 9.414 1 87.19 7 ASP B C 1
ATOM 669 O O . ASP B 1 7 ? -16.766 0.976 9.898 1 87.19 7 ASP B O 1
ATOM 673 N N . PHE B 1 8 ? -18.734 1.797 9.117 1 90.81 8 PHE B N 1
ATOM 674 C CA . PHE B 1 8 ? -19.469 0.555 9.328 1 90.81 8 PHE B CA 1
ATOM 675 C C . PHE B 1 8 ? -18.812 -0.593 8.562 1 90.81 8 PHE B C 1
ATOM 677 O O . PHE B 1 8 ? -18.828 -1.737 9.023 1 90.81 8 PHE B O 1
ATOM 684 N N . ASP B 1 9 ? -18.156 -0.24 7.547 1 94 9 ASP B N 1
ATOM 685 C CA . ASP B 1 9 ? -17.688 -1.381 6.766 1 94 9 ASP B CA 1
ATOM 686 C C . ASP B 1 9 ? -16.203 -1.27 6.48 1 94 9 ASP B C 1
ATOM 688 O O . ASP B 1 9 ? -15.617 -2.133 5.812 1 94 9 ASP B O 1
ATOM 692 N N . ALA B 1 10 ? -15.656 -0.24 6.98 1 96.38 10 ALA B N 1
ATOM 693 C CA . ALA B 1 10 ? -14.242 -0.091 6.645 1 96.38 10 ALA B CA 1
ATOM 694 C C . ALA B 1 10 ? -13.516 0.75 7.691 1 96.38 10 ALA B C 1
ATOM 696 O O . ALA B 1 10 ? -14.133 1.587 8.359 1 96.38 10 ALA B O 1
ATOM 697 N N . THR B 1 11 ? -12.227 0.49 7.965 1 96.88 11 THR B N 1
ATOM 698 C CA . THR B 1 11 ? -11.305 1.42 8.602 1 96.88 11 THR B CA 1
ATOM 699 C C . THR B 1 11 ? -10.594 2.279 7.555 1 96.88 11 THR B C 1
ATOM 701 O O . THR B 1 11 ? -10.094 1.762 6.555 1 96.88 11 THR B O 1
ATOM 704 N N . VAL B 1 12 ? -10.688 3.551 7.715 1 98.31 12 VAL B N 1
ATOM 705 C CA . VAL B 1 12 ? -10.086 4.477 6.762 1 98.31 12 VAL B CA 1
ATOM 706 C C . VAL B 1 12 ? -8.891 5.184 7.406 1 98.31 12 VAL B C 1
ATOM 708 O O . VAL B 1 12 ? -9.023 5.785 8.477 1 98.31 12 VAL B O 1
ATOM 711 N N . ILE B 1 13 ? -7.75 5.059 6.824 1 98.5 13 ILE B N 1
ATOM 712 C CA . ILE B 1 13 ? -6.535 5.754 7.242 1 98.5 13 ILE B CA 1
ATOM 713 C C . ILE B 1 13 ? -6.137 6.773 6.18 1 98.5 13 ILE B C 1
ATOM 715 O O . ILE B 1 13 ? -6.035 6.438 4.996 1 98.5 13 ILE B O 1
ATOM 719 N N . THR B 1 14 ? -5.969 8.023 6.527 1 98.56 14 THR B N 1
ATOM 720 C CA . THR B 1 14 ? -5.457 9.062 5.637 1 98.56 14 THR B CA 1
ATOM 721 C C . THR B 1 14 ? -4.09 9.555 6.105 1 98.56 14 THR B C 1
ATOM 723 O O . THR B 1 14 ? -3.932 9.961 7.258 1 98.56 14 THR B O 1
ATOM 726 N N . LEU B 1 15 ? -3.135 9.375 5.238 1 97.88 15 LEU B N 1
ATOM 727 C CA . LEU B 1 15 ? -1.771 9.82 5.5 1 97.88 15 LEU B CA 1
ATOM 728 C C . LEU B 1 15 ? -1.48 11.133 4.781 1 97.88 15 LEU B C 1
ATOM 730 O O . LEU B 1 15 ? -1.597 11.211 3.555 1 97.88 15 LEU B O 1
ATOM 734 N N . VAL B 1 16 ? -1.102 12.164 5.492 1 96.38 16 VAL B N 1
ATOM 735 C CA . VAL B 1 16 ? -0.753 13.469 4.934 1 96.38 16 VAL B CA 1
ATOM 736 C C . VAL B 1 16 ? 0.755 13.688 5.031 1 96.38 16 VAL B C 1
ATOM 738 O O . VAL B 1 16 ? 1.327 13.633 6.125 1 96.38 16 VAL B O 1
ATOM 741 N N . ASP B 1 17 ? 1.382 13.891 3.91 1 94.25 17 ASP B N 1
ATOM 742 C CA . ASP B 1 17 ? 2.818 14.148 3.908 1 94.25 17 ASP B CA 1
ATOM 743 C C . ASP B 1 17 ? 3.115 15.586 4.324 1 94.25 17 ASP B C 1
ATOM 745 O O . ASP B 1 17 ? 2.684 16.531 3.662 1 94.25 17 ASP B O 1
ATOM 749 N N . GLU B 1 18 ? 3.66 15.82 5.449 1 85.12 18 GLU B N 1
ATOM 750 C CA . GLU B 1 18 ? 3.969 17.156 5.934 1 85.12 18 GLU B CA 1
ATOM 751 C C . GLU B 1 18 ? 5.473 17.406 5.945 1 85.12 18 GLU B C 1
ATOM 753 O O . GLU B 1 18 ? 5.934 18.453 6.426 1 85.12 18 GLU B O 1
ATOM 758 N N . GLY B 1 19 ? 6.203 16.516 5.645 1 68.75 19 GLY B N 1
ATOM 759 C CA . GLY B 1 19 ? 7.641 16.609 5.828 1 68.75 19 GLY B CA 1
ATOM 760 C C . GLY B 1 19 ? 8.312 17.5 4.785 1 68.75 19 GLY B C 1
ATOM 761 O O . GLY B 1 19 ? 7.871 18.625 4.539 1 68.75 19 GLY B O 1
ATOM 762 N N . SER B 1 20 ? 9.305 16.922 4.051 1 63.53 20 SER B N 1
ATOM 763 C CA . SER B 1 20 ? 10.422 17.531 3.348 1 63.53 20 SER B CA 1
ATOM 764 C C . SER B 1 20 ? 9.945 18.328 2.137 1 63.53 20 SER B C 1
ATOM 766 O O . SER B 1 20 ? 8.734 18.5 1.937 1 63.53 20 SER B O 1
ATOM 768 N N . THR B 1 21 ? 10.906 18.844 1.474 1 68.38 21 THR B N 1
ATOM 769 C CA . THR B 1 21 ? 10.789 19.703 0.3 1 68.38 21 THR B CA 1
ATOM 770 C C . THR B 1 21 ? 10 19 -0.805 1 68.38 21 THR B C 1
ATOM 772 O O . THR B 1 21 ? 9.266 19.641 -1.553 1 68.38 21 THR B O 1
ATOM 775 N N . HIS B 1 22 ? 10.109 17.672 -0.879 1 81.81 22 HIS B N 1
ATOM 776 C CA . HIS B 1 22 ? 9.43 16.922 -1.932 1 81.81 22 HIS B CA 1
ATOM 777 C C . HIS B 1 22 ? 8.289 16.094 -1.362 1 81.81 22 HIS B C 1
ATOM 779 O O . HIS B 1 22 ? 8.375 14.859 -1.33 1 81.81 22 HIS B O 1
ATOM 785 N N . LEU B 1 23 ? 7.23 16.891 -1.084 1 88.44 23 LEU B N 1
ATOM 786 C CA . LEU B 1 23 ? 6.082 16.25 -0.453 1 88.44 23 LEU B CA 1
ATOM 787 C C . LEU B 1 23 ? 5.352 15.344 -1.44 1 88.44 23 LEU B C 1
ATOM 789 O O . LEU B 1 23 ? 5.199 15.695 -2.613 1 88.44 23 LEU B O 1
ATOM 793 N N . GLU B 1 24 ? 5.031 14.086 -1.004 1 91.75 24 GLU B N 1
ATOM 794 C CA . GLU B 1 24 ? 4.164 13.203 -1.773 1 91.75 24 GLU B CA 1
ATOM 795 C C . GLU B 1 24 ? 2.691 13.531 -1.535 1 91.75 24 GLU B C 1
ATOM 797 O O . GLU B 1 24 ? 2.336 14.094 -0.497 1 91.75 24 GLU B O 1
ATOM 802 N N . GLU B 1 25 ? 1.83 13.234 -2.551 1 96 25 GLU B N 1
ATOM 803 C CA . GLU B 1 25 ? 0.391 13.406 -2.375 1 96 25 GLU B CA 1
ATOM 804 C C . GLU B 1 25 ? -0.136 12.539 -1.239 1 96 25 GLU B C 1
ATOM 806 O O . GLU B 1 25 ? 0.465 11.508 -0.906 1 96 25 GLU B O 1
ATOM 811 N N . ASP B 1 26 ? -1.258 13.023 -0.608 1 97.19 26 ASP B N 1
ATOM 812 C CA . ASP B 1 26 ? -1.886 12.266 0.466 1 97.19 26 ASP B CA 1
ATOM 813 C C . ASP B 1 26 ? -2.312 10.883 -0.02 1 97.19 26 ASP B C 1
ATOM 815 O O . ASP B 1 26 ? -2.68 10.711 -1.185 1 97.19 26 ASP B O 1
ATOM 819 N N . VAL B 1 27 ? -2.215 9.961 0.911 1 98.5 27 VAL B N 1
ATOM 820 C CA . VAL B 1 27 ? -2.617 8.594 0.611 1 98.5 27 VAL B CA 1
ATOM 821 C C . VAL B 1 27 ? -3.775 8.18 1.518 1 98.5 27 VAL B C 1
ATOM 823 O O . VAL B 1 27 ? -3.744 8.43 2.725 1 98.5 27 VAL B O 1
ATOM 826 N N . THR B 1 28 ? -4.836 7.629 0.957 1 98.69 28 THR B N 1
ATOM 827 C CA . THR B 1 28 ? -5.945 7.066 1.717 1 98.69 28 THR B CA 1
ATOM 828 C C . THR B 1 28 ? -5.992 5.551 1.573 1 98.69 28 THR B C 1
ATOM 830 O O . THR B 1 28 ? -5.949 5.023 0.458 1 98.69 28 THR B O 1
ATOM 833 N N . ILE B 1 29 ? -6.008 4.902 2.666 1 98.69 29 ILE B N 1
ATOM 834 C CA . ILE B 1 29 ? -6.074 3.445 2.721 1 98.69 29 ILE B CA 1
ATOM 835 C C . ILE B 1 29 ? -7.387 3.014 3.371 1 98.69 29 ILE B C 1
ATOM 837 O O . ILE B 1 29 ? -7.746 3.506 4.441 1 98.69 29 ILE B O 1
ATOM 841 N N . GLN B 1 30 ? -8.133 2.174 2.756 1 98.19 30 GLN B N 1
ATOM 842 C CA . GLN B 1 30 ? -9.367 1.637 3.311 1 98.19 30 GLN B CA 1
ATOM 843 C C . GLN B 1 30 ? -9.281 0.125 3.494 1 98.19 30 GLN B C 1
ATOM 845 O O . GLN B 1 30 ? -8.992 -0.606 2.543 1 98.19 30 GLN B O 1
ATOM 850 N N . GLY B 1 31 ? -9.438 -0.29 4.656 1 97.81 31 GLY B N 1
ATOM 851 C CA . GLY B 1 31 ? -9.508 -1.71 4.965 1 97.81 31 GLY B CA 1
ATOM 852 C C . GLY B 1 31 ? -10.938 -2.227 5.062 1 97.81 31 GLY B C 1
ATOM 853 O O . GLY B 1 31 ? -11.656 -1.902 6.008 1 97.81 31 GLY B O 1
ATOM 854 N N . PHE B 1 32 ? -11.352 -2.982 4.086 1 96.25 32 PHE B N 1
ATOM 855 C CA . PHE B 1 32 ? -12.656 -3.631 4.09 1 96.25 32 PHE B CA 1
ATOM 856 C C . PHE B 1 32 ? -12.547 -5.066 4.594 1 96.25 32 PHE B C 1
ATOM 858 O O . PHE B 1 32 ? -11.477 -5.496 5.031 1 96.25 32 PHE B O 1
ATOM 865 N N . ALA B 1 33 ? -13.688 -5.727 4.617 1 93.81 33 ALA B N 1
ATOM 866 C CA . ALA B 1 33 ? -13.711 -7.113 5.078 1 93.81 33 ALA B CA 1
ATOM 867 C C . ALA B 1 33 ? -12.891 -8.008 4.156 1 93.81 33 ALA B C 1
ATOM 869 O O . ALA B 1 33 ? -12.211 -8.93 4.617 1 93.81 33 ALA B O 1
ATOM 870 N N . GLU B 1 34 ? -12.906 -7.664 2.814 1 92.5 34 GLU B N 1
ATOM 871 C CA . GLU B 1 34 ? -12.352 -8.633 1.868 1 92.5 34 GLU B CA 1
ATOM 872 C C . GLU B 1 34 ? -11.156 -8.055 1.122 1 92.5 34 GLU B C 1
ATOM 874 O O . GLU B 1 34 ? -10.469 -8.766 0.387 1 92.5 34 GLU B O 1
ATOM 879 N N . CYS B 1 35 ? -10.969 -6.773 1.264 1 96 35 CYS B N 1
ATOM 880 C CA . CYS B 1 35 ? -9.852 -6.188 0.523 1 96 35 CYS B CA 1
ATOM 881 C C . CYS B 1 35 ? -9.375 -4.902 1.187 1 96 35 CYS B C 1
ATOM 883 O O . CYS B 1 35 ? -10 -4.41 2.125 1 96 35 CYS B O 1
ATOM 885 N N . VAL B 1 36 ? -8.234 -4.48 0.738 1 97.38 36 VAL B N 1
ATOM 886 C CA . VAL B 1 36 ? -7.68 -3.168 1.057 1 97.38 36 VAL B CA 1
ATOM 887 C C . VAL B 1 36 ? -7.551 -2.336 -0.218 1 97.38 36 VAL B C 1
ATOM 889 O O . VAL B 1 36 ? -7.129 -2.846 -1.259 1 97.38 36 VAL B O 1
ATOM 892 N N . THR B 1 37 ? -7.941 -1.099 -0.162 1 98.5 37 THR B N 1
ATOM 893 C CA . THR B 1 37 ? -7.738 -0.171 -1.27 1 98.5 37 THR B CA 1
ATOM 894 C C . THR B 1 37 ? -6.789 0.953 -0.868 1 98.5 37 THR B C 1
ATOM 896 O O . THR B 1 37 ? -6.801 1.4 0.281 1 98.5 37 THR B O 1
ATOM 899 N N . ILE B 1 38 ? -5.934 1.345 -1.759 1 98.75 38 ILE B N 1
ATOM 900 C CA . ILE B 1 38 ? -5.012 2.463 -1.596 1 98.75 38 ILE B CA 1
ATOM 901 C C . ILE B 1 38 ? -5.227 3.479 -2.715 1 98.75 38 ILE B C 1
ATOM 903 O O . ILE B 1 38 ? -5.211 3.125 -3.896 1 98.75 38 ILE B O 1
ATOM 907 N N . GLU B 1 39 ? -5.457 4.73 -2.322 1 98.81 39 GLU B N 1
ATOM 908 C CA . GLU B 1 39 ? -5.762 5.773 -3.297 1 98.81 39 GLU B CA 1
ATOM 909 C C . GLU B 1 39 ? -4.84 6.977 -3.127 1 98.81 39 GLU B C 1
ATOM 911 O O . GLU B 1 39 ? -4.488 7.344 -2.002 1 98.81 39 GLU B O 1
ATOM 916 N N . GLN B 1 40 ? -4.438 7.461 -4.219 1 98.7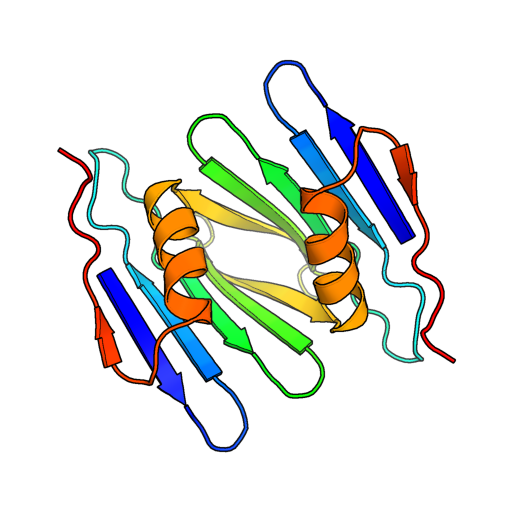5 40 GLN B N 1
ATOM 917 C CA . GLN B 1 40 ? -3.594 8.648 -4.266 1 98.75 40 GLN B CA 1
ATOM 918 C C . GLN B 1 40 ? -3.85 9.461 -5.535 1 98.75 40 GLN B C 1
ATOM 920 O O . GLN B 1 40 ? -3.957 8.898 -6.625 1 98.75 40 GLN B O 1
ATOM 925 N N . TYR B 1 41 ? -4.016 10.773 -5.352 1 98.5 41 TYR B N 1
ATOM 926 C CA . TYR B 1 41 ? -4.168 11.664 -6.5 1 98.5 41 TYR B CA 1
ATOM 927 C C . TYR B 1 41 ? -2.883 11.727 -7.316 1 98.5 41 TYR B C 1
ATOM 929 O O . TYR B 1 41 ? -1.79 11.836 -6.754 1 98.5 41 TYR B O 1
ATOM 937 N N . ASP B 1 42 ? -3.023 11.547 -8.656 1 97.06 42 ASP B N 1
ATOM 938 C CA . ASP B 1 42 ? -1.921 11.734 -9.594 1 97.06 42 ASP B CA 1
ATOM 939 C C . ASP B 1 42 ? -2.039 13.07 -10.32 1 97.06 42 ASP B C 1
ATOM 941 O O . ASP B 1 42 ? -2.869 13.219 -11.219 1 97.06 42 ASP B O 1
ATOM 945 N N . PRO B 1 43 ? -1.15 13.969 -9.953 1 94.25 43 PRO B N 1
ATOM 946 C CA . PRO B 1 43 ? -1.283 15.297 -10.562 1 94.25 43 PRO B CA 1
ATOM 947 C C . PRO B 1 43 ? -0.935 15.297 -12.055 1 94.25 43 PRO B C 1
ATOM 949 O O . PRO B 1 43 ? -1.355 16.188 -12.789 1 94.25 43 PRO B O 1
ATOM 952 N N . ARG B 1 44 ? -0.094 14.367 -12.508 1 93.06 44 ARG B N 1
ATOM 953 C CA . ARG B 1 44 ? 0.271 14.289 -13.922 1 93.06 44 ARG B CA 1
ATOM 954 C C . ARG B 1 44 ? -0.901 13.797 -14.766 1 93.06 44 ARG B C 1
ATOM 956 O O . ARG B 1 44 ? -1.08 14.242 -15.898 1 93.06 44 ARG B O 1
ATOM 963 N N . LYS B 1 45 ? -1.707 12.938 -14.195 1 92.5 45 LYS B N 1
ATOM 964 C CA . LYS B 1 45 ? -2.852 12.375 -14.906 1 92.5 45 LYS B CA 1
ATOM 965 C C . LYS B 1 45 ? -4.148 13.055 -14.484 1 92.5 45 LYS B C 1
ATOM 967 O O . LYS B 1 45 ? -5.195 12.844 -15.094 1 92.5 45 LYS B O 1
ATOM 972 N N . ASP B 1 46 ? -4.105 13.883 -13.484 1 95.62 46 ASP B N 1
ATOM 973 C CA . ASP B 1 46 ? -5.246 14.562 -12.883 1 95.62 46 ASP B CA 1
ATOM 974 C C . ASP B 1 46 ? -6.352 13.578 -12.523 1 95.62 46 ASP B C 1
ATOM 976 O O . ASP B 1 46 ? -7.512 13.773 -12.891 1 95.62 46 ASP B O 1
ATOM 980 N N . GLU B 1 47 ? -6.023 12.438 -11.953 1 96.5 47 GLU B N 1
ATOM 981 C CA . GLU B 1 47 ? -6.945 11.391 -11.523 1 96.5 47 GLU B CA 1
ATOM 982 C C . GLU B 1 47 ? -6.449 10.695 -10.258 1 96.5 47 GLU B C 1
ATOM 984 O O . GLU B 1 47 ? -5.285 10.844 -9.883 1 96.5 47 GLU B O 1
ATOM 989 N N . VAL B 1 48 ? -7.422 10.031 -9.656 1 97.69 48 VAL B N 1
ATOM 990 C CA . VAL B 1 48 ? -7.059 9.227 -8.492 1 97.69 48 VAL B CA 1
ATOM 991 C C . VAL B 1 48 ? -6.613 7.836 -8.938 1 97.69 48 VAL B C 1
ATOM 993 O O . VAL B 1 48 ? -7.324 7.16 -9.688 1 97.69 48 VAL B O 1
ATOM 996 N N . CYS B 1 49 ? -5.391 7.504 -8.562 1 97.81 49 CYS B N 1
ATOM 997 C CA . CYS B 1 49 ? -4.918 6.137 -8.742 1 97.81 49 CYS B CA 1
ATOM 998 C C . CYS B 1 49 ? -5.406 5.234 -7.613 1 97.81 49 CYS B C 1
ATOM 1000 O O . CYS B 1 49 ? -5.324 5.602 -6.441 1 97.81 49 CYS B O 1
ATOM 1002 N N . LYS B 1 50 ? -5.953 4.125 -8.016 1 98.38 50 LYS B N 1
ATOM 1003 C CA . LYS B 1 50 ? -6.461 3.186 -7.02 1 98.38 50 LYS B CA 1
ATOM 1004 C C . LYS B 1 50 ? -5.824 1.81 -7.188 1 98.38 50 LYS B C 1
ATOM 1006 O O . LYS B 1 50 ? -5.758 1.279 -8.297 1 98.38 50 LYS B O 1
ATOM 1011 N N . ILE B 1 51 ? -5.301 1.308 -6.082 1 98.44 51 ILE B N 1
ATOM 1012 C CA . ILE B 1 51 ? -4.785 -0.055 -6 1 98.44 51 ILE B CA 1
ATOM 1013 C C . ILE B 1 51 ? -5.66 -0.884 -5.066 1 98.44 51 ILE B C 1
ATOM 1015 O O . ILE B 1 51 ? -6.094 -0.397 -4.02 1 98.44 51 ILE B O 1
ATOM 1019 N N . VAL B 1 52 ? -5.949 -2.096 -5.465 1 98.06 52 VAL B N 1
ATOM 1020 C CA . VAL B 1 52 ? -6.758 -3.006 -4.66 1 98.06 52 VAL B CA 1
ATOM 1021 C C . VAL B 1 52 ? -5.969 -4.281 -4.367 1 98.06 52 VAL B C 1
ATOM 1023 O O . VAL B 1 52 ? -5.441 -4.914 -5.285 1 98.06 52 VAL B O 1
ATOM 1026 N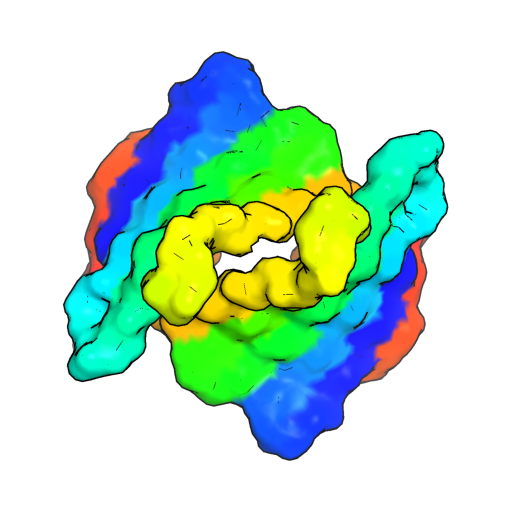 N . MET B 1 53 ? -5.891 -4.621 -3.104 1 97.12 53 MET B N 1
ATOM 1027 C CA . MET B 1 53 ? -5.258 -5.871 -2.695 1 97.12 53 MET B CA 1
ATOM 1028 C C . MET B 1 53 ? -6.262 -6.793 -2.01 1 97.12 53 MET B C 1
ATOM 1030 O O . MET B 1 53 ? -7.004 -6.363 -1.127 1 97.12 53 MET B O 1
ATOM 1034 N N . SER B 1 54 ? -6.297 -8.016 -2.404 1 95.69 54 SER B N 1
ATOM 1035 C CA . SER B 1 54 ? -7.07 -9.008 -1.66 1 95.69 54 SER B CA 1
ATOM 1036 C C . SER B 1 54 ? -6.477 -9.242 -0.276 1 95.69 54 SER B C 1
ATOM 1038 O O . SER B 1 54 ? -5.32 -8.898 -0.023 1 95.69 54 SER B O 1
ATOM 1040 N N . MET B 1 55 ? -7.27 -9.836 0.641 1 93.5 55 MET B N 1
ATOM 1041 C CA . MET B 1 55 ? -6.766 -10.125 1.98 1 93.5 55 MET B CA 1
ATOM 1042 C C . MET B 1 55 ? -5.668 -11.18 1.937 1 93.5 55 MET B C 1
ATOM 1044 O O . MET B 1 55 ? -4.793 -11.211 2.803 1 93.5 55 MET B O 1
ATOM 1048 N N . ALA B 1 56 ? -5.723 -12.047 0.878 1 93.25 56 ALA B N 1
ATOM 1049 C CA . ALA B 1 56 ? -4.625 -12.992 0.678 1 93.25 56 ALA B CA 1
ATOM 1050 C C . ALA B 1 56 ? -3.324 -12.258 0.362 1 93.25 56 ALA B C 1
ATOM 1052 O O . ALA B 1 56 ? -2.277 -12.562 0.935 1 93.25 56 ALA B O 1
ATOM 1053 N N . GLN B 1 57 ? -3.449 -11.266 -0.532 1 95.75 57 GLN B N 1
ATOM 1054 C CA . GLN B 1 57 ? -2.281 -10.469 -0.883 1 95.75 57 GLN B CA 1
ATOM 1055 C C . GLN B 1 57 ? -1.776 -9.672 0.32 1 95.75 57 GLN B C 1
ATOM 1057 O O . GLN B 1 57 ? -0.567 -9.539 0.516 1 95.75 57 GLN B O 1
ATOM 1062 N N . VAL B 1 58 ? -2.621 -9.195 1.119 1 95.69 58 VAL B N 1
ATOM 1063 C CA . VAL B 1 58 ? -2.246 -8.461 2.32 1 95.69 58 VAL B CA 1
ATOM 1064 C C . VAL B 1 58 ? -1.471 -9.367 3.268 1 95.69 58 VAL B C 1
ATOM 1066 O O . VAL B 1 58 ? -0.439 -8.977 3.816 1 95.69 58 VAL B O 1
ATOM 1069 N N . ARG B 1 59 ? -1.949 -10.555 3.479 1 94.69 59 ARG B N 1
ATOM 1070 C CA . ARG B 1 59 ? -1.27 -11.516 4.344 1 94.69 59 ARG B CA 1
ATOM 1071 C C . ARG B 1 59 ? 0.103 -11.875 3.785 1 94.69 59 ARG B C 1
ATOM 1073 O O . ARG B 1 59 ? 1.071 -12 4.535 1 94.69 59 ARG B O 1
ATOM 1080 N N . GLU B 1 60 ? 0.174 -12.047 2.494 1 96.19 60 GLU B N 1
ATOM 1081 C CA . GLU B 1 60 ? 1.446 -12.352 1.847 1 96.19 60 GLU B CA 1
ATOM 1082 C C . GLU B 1 60 ? 2.441 -11.203 2.023 1 96.19 60 GLU B C 1
ATOM 1084 O O . GLU B 1 60 ? 3.633 -11.438 2.242 1 96.19 60 GLU B O 1
ATOM 1089 N N . LEU B 1 61 ? 1.939 -9.992 1.896 1 97.31 61 LEU B N 1
ATOM 1090 C CA . LEU B 1 61 ? 2.793 -8.828 2.127 1 97.31 61 LEU B CA 1
ATOM 1091 C C . LEU B 1 61 ? 3.34 -8.828 3.551 1 97.31 61 LEU B C 1
ATOM 1093 O O . LEU B 1 61 ? 4.531 -8.586 3.762 1 97.31 61 LEU B O 1
ATOM 1097 N N . ALA B 1 62 ? 2.512 -9.094 4.484 1 95.88 62 ALA B N 1
ATOM 1098 C CA . ALA B 1 62 ? 2.936 -9.133 5.883 1 95.88 62 ALA B CA 1
ATOM 1099 C C . ALA B 1 62 ? 4.027 -10.172 6.098 1 95.88 62 ALA B C 1
ATOM 1101 O O . ALA B 1 62 ? 5.008 -9.922 6.805 1 95.88 62 ALA B O 1
ATOM 1102 N N . ALA B 1 63 ? 3.916 -11.305 5.512 1 96.06 63 ALA B N 1
ATOM 1103 C CA . ALA B 1 63 ? 4.914 -12.359 5.625 1 96.06 63 ALA B CA 1
ATOM 1104 C C . ALA B 1 63 ? 6.223 -11.953 4.953 1 96.06 63 ALA B C 1
ATOM 1106 O O . ALA B 1 63 ? 7.309 -12.227 5.473 1 96.06 63 ALA B O 1
ATOM 1107 N N . ALA B 1 64 ? 6.098 -11.367 3.816 1 96.88 64 ALA B N 1
ATOM 1108 C CA . ALA B 1 64 ? 7.246 -11 2.99 1 96.88 64 ALA B CA 1
ATOM 1109 C C . ALA B 1 64 ? 8.219 -10.109 3.766 1 96.88 64 ALA B C 1
ATOM 1111 O O . ALA B 1 64 ? 9.43 -10.172 3.555 1 96.88 64 ALA B O 1
ATOM 1112 N N . LEU B 1 65 ? 7.68 -9.281 4.629 1 94.31 65 LEU B N 1
ATOM 1113 C CA . LEU B 1 65 ? 8.477 -8.281 5.336 1 94.31 65 LEU B CA 1
ATOM 1114 C C . LEU B 1 65 ? 9.477 -8.945 6.273 1 94.31 65 LEU B C 1
ATOM 1116 O O . LEU B 1 65 ? 10.438 -8.312 6.711 1 94.31 65 LEU B O 1
ATOM 1120 N N . ASN B 1 66 ? 9.367 -10.188 6.523 1 93.81 66 ASN B N 1
ATOM 1121 C CA . ASN B 1 66 ? 10.227 -10.875 7.488 1 93.81 66 ASN B CA 1
ATOM 1122 C C . ASN B 1 66 ? 10.977 -12.031 6.844 1 93.81 66 ASN B C 1
ATOM 1124 O O . ASN B 1 66 ? 11.547 -12.875 7.543 1 93.81 66 ASN B O 1
ATOM 1128 N N . LEU B 1 67 ? 10.969 -12.156 5.629 1 97 67 LEU B N 1
ATOM 1129 C CA . LEU B 1 67 ? 11.57 -13.281 4.922 1 97 67 LEU B CA 1
ATOM 1130 C C . LEU B 1 67 ? 12.719 -12.812 4.039 1 97 67 LEU B C 1
ATOM 1132 O O . LEU B 1 67 ? 12.758 -11.648 3.623 1 97 67 LEU B O 1
ATOM 1136 N N . PRO B 1 68 ? 13.797 -13.648 3.805 1 96.69 68 PRO B N 1
ATOM 1137 C CA . PRO B 1 68 ? 14.852 -13.312 2.842 1 96.69 68 PRO B CA 1
ATOM 1138 C C . PRO B 1 68 ? 14.383 -13.43 1.394 1 96.69 68 PRO B C 1
ATOM 1140 O O . PRO B 1 68 ? 13.234 -13.805 1.141 1 96.69 68 PRO B O 1
ATOM 1143 N N . GLU B 1 69 ? 15.297 -13.008 0.415 1 97.31 69 GLU B N 1
ATOM 1144 C CA . GLU B 1 69 ? 15.008 -13.133 -1.012 1 97.31 69 GLU B CA 1
ATOM 1145 C C . GLU B 1 69 ? 14.555 -14.547 -1.363 1 97.31 69 GLU B C 1
ATOM 1147 O O . GLU B 1 69 ? 15.109 -15.523 -0.864 1 97.31 69 GLU B O 1
ATOM 1152 N N . GLY B 1 70 ? 13.477 -14.656 -2.207 1 97.81 70 GLY B N 1
ATOM 1153 C CA . GLY B 1 70 ? 12.977 -15.969 -2.611 1 97.81 70 GLY B CA 1
ATOM 1154 C C . GLY B 1 70 ? 11.578 -15.914 -3.209 1 97.81 70 GLY B C 1
ATOM 1155 O O . GLY B 1 70 ? 11.062 -14.828 -3.502 1 97.81 70 GLY B O 1
ATOM 1156 N N . VAL B 1 71 ? 11.125 -17.047 -3.629 1 97.62 71 VAL B N 1
ATOM 1157 C CA . VAL B 1 71 ? 9.766 -17.281 -4.105 1 97.62 71 VAL B CA 1
ATOM 1158 C C . VAL B 1 71 ? 8.984 -18.094 -3.076 1 97.62 71 VAL B C 1
ATOM 1160 O O . VAL B 1 71 ? 9.445 -19.156 -2.648 1 97.62 71 VAL B O 1
ATOM 1163 N N . TYR B 1 72 ? 7.859 -17.547 -2.67 1 97.06 72 TYR B N 1
ATOM 1164 C CA . TYR B 1 72 ? 7.109 -18.141 -1.563 1 97.06 72 TYR B CA 1
ATOM 1165 C C . TYR B 1 72 ? 5.652 -18.359 -1.95 1 97.06 72 TYR B C 1
ATOM 1167 O O . TYR B 1 72 ? 5.145 -17.719 -2.879 1 97.06 72 TYR B O 1
ATOM 1175 N N . ARG B 1 73 ? 4.98 -19.312 -1.259 1 92.5 73 ARG B N 1
ATOM 1176 C CA . ARG B 1 73 ? 3.543 -19.547 -1.317 1 92.5 73 ARG B CA 1
ATOM 1177 C C . ARG B 1 73 ? 2.965 -19.75 0.078 1 92.5 73 ARG B C 1
ATOM 1179 O O . ARG B 1 73 ? 3.402 -20.641 0.809 1 92.5 73 ARG B O 1
ATOM 1186 N N . LEU B 1 74 ? 2.098 -18.859 0.417 1 84.31 74 LEU B N 1
ATOM 1187 C CA . LEU B 1 74 ? 1.469 -19.078 1.716 1 84.31 74 LEU B CA 1
ATOM 1188 C C . LEU B 1 74 ? 0.414 -20.172 1.637 1 84.31 74 LEU B C 1
ATOM 1190 O O . LEU B 1 74 ? -0.333 -20.25 0.659 1 84.31 74 LEU B O 1
ATOM 1194 N N . LYS B 1 75 ? 0.601 -21.219 2.451 1 73.69 75 LYS B N 1
ATOM 1195 C CA . LYS B 1 75 ? -0.414 -22.25 2.535 1 73.69 75 LYS B CA 1
ATOM 1196 C C . LYS B 1 75 ? -1.723 -21.703 3.096 1 73.69 75 LYS B C 1
ATOM 1198 O O . LYS B 1 75 ? -1.718 -20.938 4.062 1 73.69 75 LYS B O 1
ATOM 1203 N N . PRO B 1 76 ? -2.727 -21.875 2.328 1 63 76 PRO B N 1
ATOM 1204 C CA . PRO B 1 76 ? -4.016 -21.453 2.889 1 63 76 PRO B CA 1
ATOM 1205 C C . PRO B 1 76 ? -4.273 -22.047 4.273 1 63 76 PRO B C 1
ATOM 1207 O O . PRO B 1 76 ? -3.818 -23.141 4.578 1 63 76 PRO B O 1
ATOM 1210 N N . LYS B 1 77 ? -4.375 -21.156 5.273 1 56.34 77 LYS B N 1
ATOM 1211 C CA . LYS B 1 77 ? -4.785 -21.781 6.523 1 56.34 77 LYS B CA 1
ATOM 1212 C C . LYS B 1 77 ? -6.004 -22.672 6.316 1 56.34 77 LYS B C 1
ATOM 1214 O O . LYS B 1 77 ? -6.965 -22.281 5.652 1 56.34 77 LYS B O 1
ATOM 1219 N N . GLY B 1 78 ? -5.789 -24.031 6.273 1 46.78 78 GLY B N 1
ATOM 1220 C CA . GLY B 1 78 ? -6.93 -24.922 6.406 1 46.78 78 GLY B CA 1
ATOM 1221 C C . GLY B 1 78 ? -7.949 -24.438 7.422 1 46.78 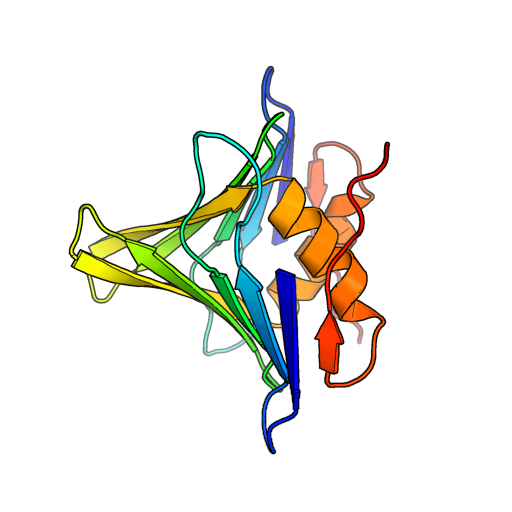78 GLY B C 1
ATOM 1222 O O . GLY B 1 78 ? -7.629 -23.625 8.289 1 46.78 78 GLY B O 1
#

Secondary structure (DSSP, 8-state):
-EEEEE-SS-EEEEE---SSSSPPPPEEEEE-SSEEEEEEEETTTTEEEEEEEEHHHHHHHHHHTTS-SEEE-PPP--/-EEEEE-SS-EEEEE---SSSSPPPPEEEEE-SSEEEEEEEETTTTEEEEEEEEHHHHHHHHHHTTS-SEEE-PPP--

Sequence (156 aa):
MFTIEHDFDATVITLVDEGSTHLEEDVTIQGFAECVTIEQYDPRKDEVCKIVMSMAQVRELAAALNLPEGVYRLKPKGMFTIEHDFDATVITLVDEGSTHLEEDVTIQGFAECVTIEQYDPRKDEVCKIVMSMAQVRELAAALNLPEGVYRLKPKG

Solvent-accessible surface area (backbone atoms only — not comparable to full-atom values): 8805 Å² total; per-residue (Å²): 68,37,37,37,43,74,52,98,66,29,41,36,37,39,36,43,55,75,71,64,94,79,58,45,61,46,38,40,37,37,41,41,93,64,34,36,39,40,36,28,65,34,80,90,75,72,42,74,31,69,43,64,38,41,53,69,46,50,52,49,52,61,52,51,78,76,51,76,73,44,78,48,68,80,72,75,81,125,65,36,36,38,43,75,53,99,66,29,41,37,36,39,36,42,56,72,71,65,95,80,61,45,62,47,38,40,36,36,42,41,92,64,32,38,37,42,36,29,65,33,82,92,75,71,43,71,31,70,42,62,39,41,53,67,45,50,52,50,51,61,52,52,77,77,52,76,74,45,79,49,67,81,73,74,80,126

Organism: NCBI:txid2984134

Radius of gyration: 15.67 Å; Cα contacts (8 Å, |Δi|>4): 306; chains: 2; bounding box: 40×45×38 Å

Foldseek 3Di:
DKDWDDDPFWIKIKAFFPDDPDGAFIWIWIGGPFWIKIWGQDPVVRDIDIDIGTVLRVVVVVVVVPDDDDDDDDDPPD/DKDWDDDPFWIKIKDFFPDDPDGAFIWIWIGGPFWIKIWGQDPVVRDIDIDIGTVLRVVVVVVVVPDDDDDDDDDPPD

Nearest PDB structures (foldseek):
  6hxy-assembly1_A-2  TM=6.194E-01  e=7.711E+00  Danio rerio
  2fbl-assembly1_B  TM=4.245E-01  e=3.082E+00  Nitrosomonas europaea
  7sh2-assembly1_F  TM=4.408E-01  e=3.082E+00  Saccharomyces cerevisiae
  6hxy-assembly1_A-2  TM=6.220E-01  e=9.429E+00  Danio rerio
  2fbl-assembly1_B  TM=4.238E-01  e=3.555E+00  Nitrosomonas europaea

pLDDT: mean 92.69, std 10.16, range [46.78, 98.81]